Protein AF-A0A6B0GGY3-F1 (afdb_monomer_lite)

Organism: NCBI:txid671145

Secondary structure (DSSP, 8-state):
-----------------S-TT-SPP----EEEEEETTEEEEEEEEETT--HHHHHHH-EEEEGGG---TTTT-

Radius of gyration: 20.38 Å; chains: 1; bounding box: 37×36×60 Å

Structure (mmCIF, N/CA/C/O backbone):
data_AF-A0A6B0GGY3-F1
#
_entry.id   AF-A0A6B0GGY3-F1
#
loop_
_atom_site.group_PDB
_atom_site.id
_atom_site.type_symbol
_atom_site.label_atom_id
_atom_site.label_alt_id
_atom_site.label_comp_id
_atom_site.label_asym_id
_atom_site.label_entity_id
_atom_site.label_seq_id
_atom_site.pdbx_PDB_ins_code
_atom_site.Cartn_x
_atom_site.Cartn_y
_atom_site.Cartn_z
_atom_site.occupancy
_atom_site.B_iso_or_equiv
_atom_site.auth_seq_id
_atom_site.auth_comp_id
_atom_site.auth_asym_id
_atom_site.auth_atom_id
_atom_site.pdbx_PDB_model_num
ATOM 1 N N . MET A 1 1 ? 23.662 -13.001 50.373 1.00 47.91 1 MET A N 1
ATOM 2 C CA . MET A 1 1 ? 23.263 -11.687 49.825 1.00 47.91 1 MET A CA 1
ATOM 3 C C . MET A 1 1 ? 22.744 -11.981 48.430 1.00 47.91 1 MET A C 1
ATOM 5 O O . MET A 1 1 ? 23.407 -12.744 47.746 1.00 47.91 1 MET A O 1
ATOM 9 N N . ARG A 1 2 ? 21.500 -11.590 48.140 1.00 52.34 2 ARG A N 1
ATOM 10 C CA . ARG A 1 2 ? 20.657 -12.142 47.068 1.00 52.34 2 ARG A CA 1
ATOM 11 C C . ARG A 1 2 ? 21.262 -11.906 45.682 1.00 52.34 2 ARG A C 1
ATOM 13 O O . ARG A 1 2 ? 21.760 -10.820 45.422 1.00 52.34 2 ARG A O 1
ATOM 20 N N . GLU A 1 3 ? 21.200 -12.931 44.842 1.00 59.09 3 GLU A N 1
ATOM 21 C CA . GLU A 1 3 ? 21.376 -12.818 43.398 1.00 59.09 3 GLU A CA 1
ATOM 22 C C . GLU A 1 3 ? 20.166 -12.050 42.850 1.00 59.09 3 GLU A C 1
ATOM 24 O O . GLU A 1 3 ? 19.031 -12.527 42.928 1.00 59.09 3 GLU A O 1
ATOM 29 N N . ASP A 1 4 ? 20.409 -10.828 42.379 1.00 58.41 4 ASP A N 1
ATOM 30 C CA . ASP A 1 4 ? 19.484 -10.042 41.564 1.00 58.41 4 ASP A CA 1
ATOM 31 C C . ASP A 1 4 ? 19.280 -10.792 40.239 1.00 58.41 4 ASP A C 1
ATOM 33 O O . ASP A 1 4 ? 20.028 -10.635 39.275 1.00 58.41 4 ASP A O 1
ATOM 37 N N . ILE A 1 5 ? 18.284 -11.679 40.214 1.00 62.22 5 ILE A N 1
ATOM 38 C CA . ILE A 1 5 ? 17.692 -12.165 38.971 1.00 62.22 5 ILE A CA 1
ATOM 39 C C . ILE A 1 5 ? 16.883 -10.985 38.421 1.00 62.22 5 ILE A C 1
ATOM 41 O O . ILE A 1 5 ? 15.698 -10.840 38.730 1.00 62.22 5 ILE A O 1
ATOM 45 N N . ASP A 1 6 ? 17.539 -10.122 37.643 1.00 60.00 6 ASP A N 1
ATOM 46 C CA . ASP A 1 6 ? 16.859 -9.182 36.753 1.00 60.00 6 ASP A CA 1
ATOM 47 C C . ASP A 1 6 ? 16.097 -10.036 35.737 1.00 60.00 6 ASP A C 1
ATOM 49 O O . ASP A 1 6 ? 16.641 -10.561 34.765 1.00 60.00 6 ASP A O 1
ATOM 53 N N . THR A 1 7 ? 14.845 -10.327 36.080 1.00 61.88 7 THR A N 1
ATOM 54 C CA . THR A 1 7 ? 13.926 -11.018 35.190 1.00 61.88 7 THR A CA 1
ATOM 55 C C . THR A 1 7 ? 13.707 -10.061 34.027 1.00 61.88 7 THR A C 1
ATOM 57 O O . THR A 1 7 ? 13.131 -8.994 34.259 1.00 61.88 7 THR A O 1
ATOM 60 N N . PRO A 1 8 ? 14.156 -10.383 32.798 1.00 65.50 8 PRO A N 1
ATOM 61 C CA . PRO A 1 8 ? 13.880 -9.517 31.665 1.00 65.50 8 PRO A CA 1
ATOM 62 C C . PRO A 1 8 ? 12.360 -9.354 31.576 1.00 65.50 8 PRO A C 1
ATOM 64 O O . PRO A 1 8 ? 11.650 -10.347 31.797 1.00 65.50 8 PRO A O 1
ATOM 67 N N . PRO A 1 9 ? 11.844 -8.141 31.288 1.00 54.38 9 PRO A N 1
ATOM 68 C CA . PRO A 1 9 ? 10.412 -7.939 31.161 1.00 54.38 9 PRO A CA 1
ATOM 69 C C . PRO A 1 9 ? 9.923 -8.971 30.157 1.00 54.38 9 PRO A C 1
ATOM 71 O O . PRO A 1 9 ? 10.386 -9.003 29.013 1.00 54.38 9 PRO A O 1
ATOM 74 N N . GLN A 1 10 ? 9.069 -9.881 30.623 1.00 50.31 10 GLN A N 1
ATOM 75 C CA . GLN A 1 10 ? 8.378 -10.808 29.752 1.00 50.31 10 GLN A CA 1
ATOM 76 C C . GLN A 1 10 ? 7.621 -9.898 28.789 1.00 50.31 10 GLN A C 1
ATOM 78 O O . GLN A 1 10 ? 6.634 -9.277 29.172 1.00 50.31 10 GLN A O 1
ATOM 83 N N . ARG A 1 11 ? 8.134 -9.724 27.564 1.00 56.59 11 ARG A N 1
ATOM 84 C CA . ARG A 1 11 ? 7.290 -9.272 26.470 1.00 56.59 11 ARG A CA 1
ATOM 85 C C . ARG A 1 11 ? 6.243 -10.357 26.399 1.00 56.59 11 ARG A C 1
ATOM 87 O O . ARG A 1 11 ? 6.534 -11.462 25.948 1.00 56.59 11 ARG A O 1
ATOM 94 N N . GLU A 1 12 ? 5.075 -10.053 26.935 1.00 46.78 12 GLU A N 1
ATOM 95 C CA . GLU A 1 12 ? 3.851 -10.751 26.630 1.00 46.78 12 GLU A CA 1
ATOM 96 C C . GLU A 1 12 ? 3.729 -10.639 25.110 1.00 46.78 12 GLU A C 1
ATOM 98 O O . GLU A 1 12 ? 3.200 -9.676 24.562 1.00 46.78 12 GLU A O 1
ATOM 103 N N . THR A 1 13 ? 4.321 -11.590 24.387 1.00 52.88 13 THR A N 1
ATOM 104 C CA . THR A 1 13 ? 3.834 -11.979 23.075 1.00 52.88 13 THR A CA 1
ATOM 105 C C . THR A 1 13 ? 2.485 -12.605 23.358 1.00 52.88 13 THR A C 1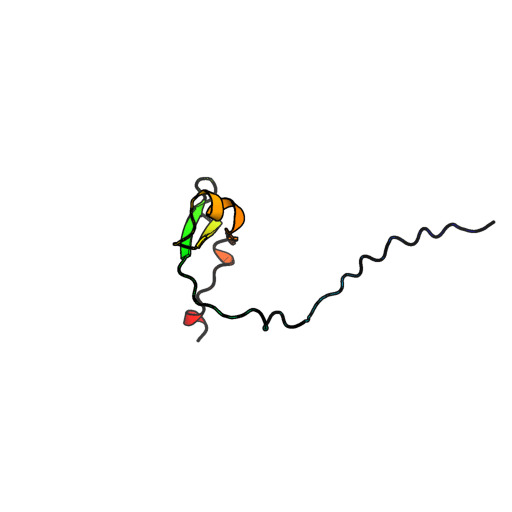
ATOM 107 O O . THR A 1 13 ? 2.330 -13.823 23.388 1.00 52.88 13 THR A O 1
ATOM 110 N N . GLU A 1 14 ? 1.523 -11.743 23.675 1.00 45.56 14 GLU A N 1
ATOM 111 C CA . GLU A 1 14 ? 0.118 -12.021 23.540 1.00 45.56 14 GLU A CA 1
ATOM 112 C C . GLU A 1 14 ? -0.043 -12.224 22.038 1.00 45.56 14 GLU A C 1
ATOM 114 O O . GLU A 1 14 ? -0.212 -11.286 21.260 1.00 45.56 14 GLU A O 1
ATOM 119 N N . THR A 1 15 ? 0.192 -13.462 21.597 1.00 54.28 15 THR A N 1
ATOM 120 C CA . THR A 1 15 ? -0.216 -13.923 20.284 1.00 54.28 15 THR A CA 1
ATOM 121 C C . THR A 1 15 ? -1.724 -13.794 20.320 1.00 54.28 15 THR A C 1
ATOM 123 O O . THR A 1 15 ? -2.437 -14.676 20.794 1.00 54.28 15 THR A O 1
ATOM 126 N N . GLN A 1 16 ? -2.198 -12.613 19.936 1.00 53.06 16 GLN A N 1
ATOM 127 C CA . GLN A 1 16 ? -3.598 -12.297 19.808 1.00 53.06 16 GLN A CA 1
ATOM 128 C C . GLN A 1 16 ? -4.089 -13.077 18.588 1.00 53.06 16 GLN A C 1
ATOM 130 O O . GLN A 1 16 ? -4.358 -12.529 17.527 1.00 53.06 16 GLN A O 1
ATOM 135 N N . GLU A 1 17 ? -4.244 -14.393 18.755 1.00 54.00 17 GLU A N 1
ATOM 136 C CA . GLU A 1 17 ? -5.007 -15.288 17.881 1.00 54.00 17 GLU A CA 1
ATOM 137 C C . GLU A 1 17 ? -6.518 -14.998 18.004 1.00 54.00 17 GLU A C 1
ATOM 139 O O . GLU A 1 17 ? -7.375 -15.854 17.794 1.00 54.00 17 GLU A O 1
ATOM 144 N N . GLY A 1 18 ? -6.867 -13.759 18.366 1.00 48.78 18 GLY A N 1
ATOM 145 C CA . GLY A 1 18 ? -8.201 -13.204 18.311 1.00 48.78 18 GLY A CA 1
ATOM 146 C C . GLY A 1 18 ? -8.551 -12.949 16.85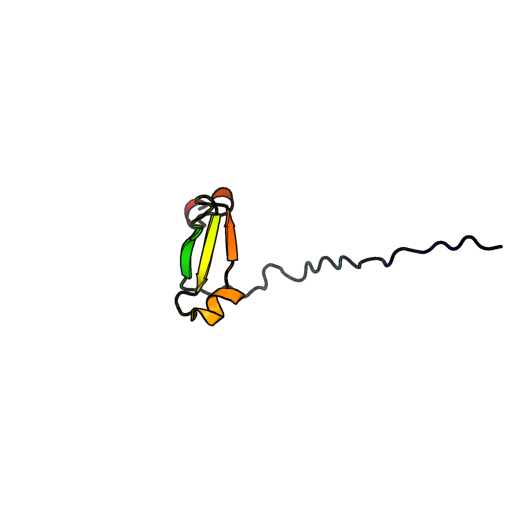8 1.00 48.78 18 GLY A C 1
ATOM 147 O O . GLY A 1 18 ? -8.509 -11.822 16.392 1.00 48.78 18 GLY A O 1
ATOM 148 N N . SER A 1 19 ? -8.884 -14.022 16.146 1.00 56.69 19 SER A N 1
ATOM 149 C CA . SER A 1 19 ? -9.527 -13.981 14.841 1.00 56.69 19 SER A CA 1
ATOM 150 C C . SER A 1 19 ? -8.824 -13.065 13.827 1.00 56.69 19 SER A C 1
ATOM 152 O O . SER A 1 19 ? -9.377 -12.060 13.386 1.00 56.69 19 SER A O 1
ATOM 154 N N . LEU A 1 20 ? -7.643 -13.469 13.345 1.00 54.25 20 LEU A N 1
ATOM 155 C CA . LEU A 1 20 ? -7.072 -12.917 12.100 1.00 54.25 20 LEU A CA 1
ATOM 156 C C . LEU A 1 20 ? -8.062 -13.020 10.911 1.00 54.25 20 LEU A C 1
ATOM 158 O O . LEU A 1 20 ? -7.920 -12.329 9.910 1.00 54.25 20 LEU A O 1
ATOM 162 N N . PHE A 1 21 ? -9.104 -13.850 11.044 1.00 54.09 21 PHE A N 1
ATOM 163 C CA . PHE A 1 21 ? -10.221 -13.989 10.110 1.00 54.09 21 PHE A CA 1
ATOM 164 C C . PHE A 1 21 ? -11.427 -13.068 10.389 1.00 54.09 21 PHE A C 1
ATOM 166 O O . PHE A 1 21 ? -12.379 -13.095 9.610 1.00 54.09 21 PHE A O 1
ATOM 173 N N . ALA A 1 22 ? -11.430 -12.282 11.474 1.00 62.50 22 ALA A N 1
ATOM 174 C CA . ALA A 1 22 ? -12.464 -11.279 11.768 1.00 62.50 22 ALA A CA 1
ATOM 175 C C . ALA A 1 22 ? -12.128 -9.891 11.213 1.00 62.50 22 ALA A C 1
ATOM 177 O O . ALA A 1 22 ? -12.853 -8.937 11.498 1.00 62.50 22 ALA A O 1
ATOM 178 N N . TRP A 1 23 ? -11.065 -9.759 10.414 1.00 63.34 23 TRP A N 1
ATOM 179 C CA . TRP A 1 23 ? -10.918 -8.562 9.601 1.00 63.34 23 TRP A CA 1
ATOM 180 C C . TRP A 1 23 ? -12.087 -8.512 8.610 1.00 63.34 23 TRP A C 1
ATOM 182 O O . TRP A 1 23 ? -12.316 -9.502 7.902 1.00 63.34 23 TRP A O 1
ATOM 192 N N . PRO A 1 24 ? -12.874 -7.420 8.568 1.00 71.69 24 PRO A N 1
ATOM 193 C CA . PRO A 1 24 ? -13.898 -7.279 7.550 1.00 71.69 24 PRO A CA 1
ATOM 194 C C . PRO A 1 24 ? -13.259 -7.458 6.175 1.00 71.69 24 PRO A C 1
ATOM 196 O O . PRO A 1 24 ? -12.262 -6.817 5.854 1.00 71.69 24 PRO A O 1
ATOM 199 N N . ARG A 1 25 ? -13.834 -8.351 5.367 1.00 73.25 25 ARG A N 1
ATOM 200 C CA . ARG A 1 25 ? -13.521 -8.402 3.942 1.00 73.25 25 ARG A CA 1
ATOM 201 C C . ARG A 1 25 ? -14.274 -7.256 3.292 1.00 73.25 25 ARG A C 1
ATOM 203 O O . ARG A 1 25 ? -15.500 -7.210 3.378 1.00 73.25 25 ARG A O 1
ATOM 210 N N . PHE A 1 26 ? -13.543 -6.347 2.680 1.00 76.19 26 PHE A N 1
ATOM 211 C CA . PHE A 1 26 ? -14.093 -5.282 1.862 1.00 76.19 26 PHE A CA 1
ATOM 212 C C . PHE A 1 26 ? -13.409 -5.335 0.503 1.00 76.19 26 PHE A C 1
ATOM 214 O O . PHE A 1 26 ? -12.250 -5.736 0.392 1.00 76.19 26 PHE A O 1
ATOM 221 N N . GLU A 1 27 ? -14.159 -4.981 -0.528 1.00 77.19 27 GLU A N 1
ATOM 222 C CA . GLU A 1 27 ? -13.594 -4.742 -1.847 1.00 77.19 27 GLU A CA 1
ATOM 223 C C . GLU A 1 27 ? -12.972 -3.346 -1.817 1.00 77.19 27 GLU A C 1
ATOM 225 O O . GLU A 1 27 ? -13.601 -2.390 -1.358 1.00 77.19 27 GLU A O 1
ATOM 230 N N . LEU A 1 28 ? -11.718 -3.250 -2.241 1.00 79.12 28 LEU A N 1
ATOM 231 C CA . LEU A 1 28 ? -10.989 -1.997 -2.348 1.00 79.12 28 LEU A CA 1
ATOM 232 C C . LEU A 1 28 ? -10.499 -1.882 -3.783 1.00 79.12 28 LEU A C 1
ATOM 234 O O . LEU A 1 28 ? -9.872 -2.813 -4.280 1.00 79.12 28 LEU A O 1
ATOM 238 N N . ASP A 1 29 ? -10.772 -0.754 -4.424 1.00 85.25 29 ASP A N 1
ATOM 239 C CA . ASP A 1 29 ? -10.125 -0.403 -5.684 1.00 85.25 29 ASP A CA 1
ATOM 240 C C . ASP A 1 29 ? -8.705 0.078 -5.375 1.00 85.25 29 ASP A C 1
ATOM 242 O O . ASP A 1 29 ? -8.505 0.961 -4.534 1.00 85.25 29 ASP A O 1
ATOM 246 N N . TYR A 1 30 ? -7.711 -0.530 -6.015 1.00 85.25 30 TYR A N 1
ATOM 247 C CA . TYR A 1 30 ? -6.303 -0.284 -5.7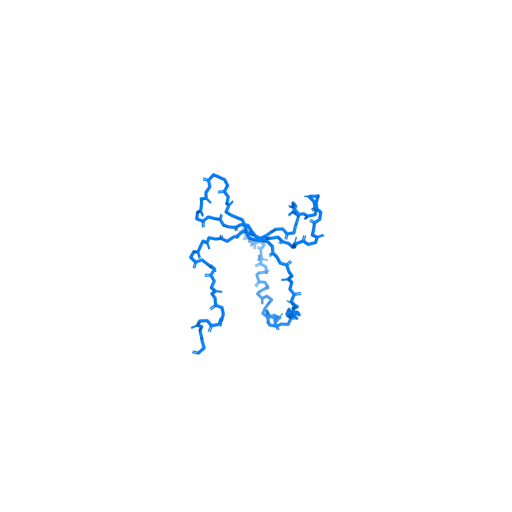28 1.00 85.25 30 TYR A CA 1
ATOM 248 C C . TYR A 1 30 ? -5.502 -0.105 -7.009 1.00 85.25 30 TYR A C 1
ATOM 250 O O . TYR A 1 30 ? -5.811 -0.684 -8.051 1.00 85.25 30 TYR A O 1
ATOM 258 N N . THR A 1 31 ? -4.430 0.668 -6.897 1.00 88.69 31 THR A N 1
ATOM 259 C CA . THR A 1 31 ? -3.395 0.757 -7.921 1.00 88.69 31 THR A CA 1
ATOM 260 C C . THR A 1 31 ? -2.189 -0.063 -7.469 1.00 88.69 31 THR A C 1
ATOM 262 O O . THR A 1 31 ? -1.858 -0.086 -6.280 1.00 88.69 31 THR A O 1
ATOM 265 N N . VAL A 1 32 ? -1.550 -0.752 -8.418 1.00 88.94 32 VAL A N 1
ATOM 266 C CA . VAL A 1 32 ? -0.289 -1.474 -8.206 1.00 88.94 32 VAL A CA 1
ATOM 267 C C . VAL A 1 32 ? 0.775 -0.848 -9.078 1.00 88.94 32 VAL A C 1
ATOM 269 O O . VAL A 1 32 ? 0.602 -0.781 -10.296 1.00 88.94 32 VAL A O 1
ATOM 272 N N . GLU A 1 33 ? 1.879 -0.440 -8.466 1.00 87.25 33 GLU A N 1
ATOM 273 C CA . GLU A 1 33 ? 3.033 0.084 -9.189 1.00 87.25 33 GLU A CA 1
ATOM 274 C C . GLU A 1 33 ? 4.331 -0.545 -8.676 1.00 87.25 33 GLU A C 1
ATOM 276 O O . GLU A 1 33 ? 4.491 -0.707 -7.462 1.00 87.25 33 GLU A O 1
ATOM 281 N N . PRO A 1 34 ? 5.261 -0.917 -9.572 1.00 86.44 34 PRO A N 1
ATOM 282 C CA . PRO A 1 34 ? 6.593 -1.343 -9.168 1.00 86.44 34 PRO A CA 1
ATOM 283 C C . PRO A 1 34 ? 7.382 -0.157 -8.598 1.00 86.44 34 PRO A C 1
ATOM 285 O O . PRO A 1 34 ? 7.185 0.989 -9.007 1.00 86.44 34 PRO A O 1
ATOM 288 N N . TYR A 1 35 ? 8.311 -0.423 -7.681 1.00 82.19 35 TYR A N 1
ATOM 289 C CA . TYR A 1 35 ? 9.266 0.590 -7.241 1.00 82.19 35 TYR A CA 1
ATOM 290 C C . TYR A 1 35 ? 10.242 0.948 -8.359 1.00 82.19 35 TYR A C 1
ATOM 292 O O . TYR A 1 35 ? 10.768 0.074 -9.046 1.00 82.19 35 TYR A O 1
ATOM 300 N N . ASP A 1 36 ? 10.561 2.237 -8.466 1.00 80.62 36 ASP A N 1
ATOM 301 C CA . ASP A 1 36 ? 11.507 2.753 -9.464 1.00 80.62 36 ASP A CA 1
ATOM 302 C C . ASP A 1 36 ? 12.915 2.140 -9.293 1.00 80.62 36 ASP A C 1
ATOM 304 O O . ASP A 1 36 ? 13.559 1.746 -10.263 1.00 80.62 36 ASP A O 1
ATOM 308 N N . ASP A 1 37 ? 13.357 1.964 -8.041 1.00 81.88 37 ASP A N 1
ATOM 309 C CA . ASP A 1 37 ? 14.660 1.381 -7.691 1.00 81.88 37 ASP A CA 1
ATOM 310 C C . ASP A 1 37 ? 14.644 -0.155 -7.518 1.00 81.88 37 ASP A C 1
ATOM 312 O O . ASP A 1 37 ? 15.706 -0.764 -7.353 1.00 81.88 37 ASP A O 1
ATOM 316 N N . ALA A 1 38 ? 13.469 -0.798 -7.522 1.00 81.88 38 ALA A N 1
ATOM 317 C CA . ALA A 1 38 ? 13.315 -2.233 -7.258 1.00 81.88 38 ALA A CA 1
ATOM 318 C C . ALA A 1 38 ? 12.092 -2.811 -8.003 1.00 81.88 38 ALA A C 1
ATOM 320 O O . ALA A 1 38 ? 10.990 -2.806 -7.457 1.00 81.88 38 ALA A O 1
ATOM 321 N N . PRO A 1 39 ? 12.262 -3.335 -9.231 1.00 80.31 39 PRO A N 1
ATOM 322 C CA . PRO A 1 39 ? 11.140 -3.762 -10.071 1.00 80.31 39 PRO A CA 1
ATOM 323 C C . PRO A 1 39 ? 10.396 -4.993 -9.535 1.00 80.31 39 PRO A C 1
ATOM 325 O O . PRO A 1 39 ? 9.236 -5.186 -9.877 1.00 80.31 39 PRO A O 1
ATOM 328 N N . ASP A 1 40 ? 11.044 -5.798 -8.691 1.00 85.00 40 ASP A N 1
ATOM 329 C CA . ASP A 1 40 ? 10.447 -6.964 -8.029 1.00 85.00 40 ASP A CA 1
ATOM 330 C C . ASP A 1 40 ? 9.616 -6.579 -6.785 1.00 85.00 40 ASP A C 1
ATOM 332 O O . ASP A 1 40 ? 8.944 -7.422 -6.193 1.00 85.00 40 ASP A O 1
ATOM 336 N N . LEU A 1 41 ? 9.648 -5.304 -6.376 1.00 85.75 41 LEU A N 1
ATOM 337 C CA . LEU A 1 41 ? 8.890 -4.782 -5.244 1.00 85.75 41 LEU A CA 1
ATOM 338 C C . LEU A 1 41 ? 7.721 -3.939 -5.747 1.00 85.75 41 LEU A C 1
ATOM 340 O O . LEU A 1 41 ? 7.910 -2.960 -6.468 1.00 85.75 41 LEU A O 1
ATOM 344 N N . TYR A 1 42 ? 6.516 -4.272 -5.301 1.00 87.94 42 TYR A N 1
ATOM 345 C CA . TYR A 1 42 ? 5.293 -3.602 -5.722 1.00 87.94 42 TYR A CA 1
ATOM 346 C C . TYR A 1 42 ? 4.634 -2.866 -4.560 1.00 87.94 42 TYR A C 1
ATOM 348 O O . TYR A 1 42 ? 4.505 -3.403 -3.457 1.00 87.94 42 TYR A O 1
ATOM 356 N N . THR A 1 43 ? 4.177 -1.645 -4.834 1.00 88.75 43 THR A N 1
ATOM 357 C CA . THR A 1 43 ? 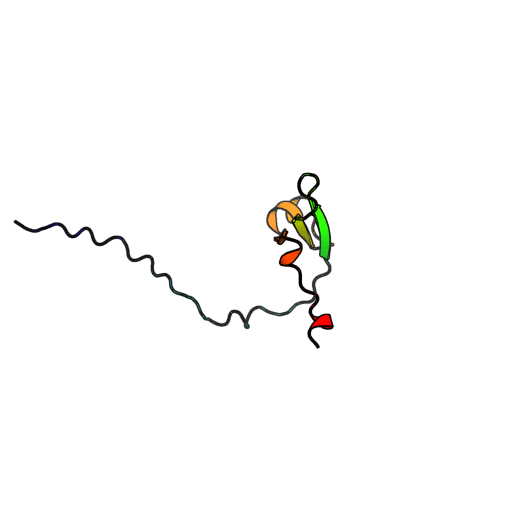3.364 -0.833 -3.926 1.00 88.75 43 THR A CA 1
ATOM 358 C C . THR A 1 43 ? 1.895 -0.970 -4.282 1.00 88.75 43 THR A C 1
ATOM 360 O O . THR A 1 43 ? 1.503 -0.783 -5.432 1.00 88.75 43 THR A O 1
ATOM 363 N N . PHE A 1 44 ? 1.083 -1.224 -3.265 1.00 88.44 44 PHE A N 1
ATOM 364 C CA . PHE A 1 44 ? -0.369 -1.243 -3.316 1.00 88.44 44 PHE A CA 1
ATOM 365 C C . PHE A 1 44 ? -0.891 -0.036 -2.550 1.00 88.44 44 PHE A C 1
ATOM 367 O O . PHE A 1 44 ? -0.560 0.136 -1.374 1.00 88.44 44 PHE A O 1
ATOM 374 N N . TYR A 1 45 ? -1.723 0.778 -3.190 1.00 88.31 45 TYR A N 1
ATOM 375 C CA . TYR A 1 45 ? -2.396 1.898 -2.537 1.00 88.31 45 TYR A CA 1
ATOM 376 C C . TYR A 1 45 ? -3.838 2.049 -3.042 1.00 88.31 45 TYR A C 1
ATOM 378 O O . TYR A 1 45 ? -4.134 1.649 -4.173 1.00 88.31 45 TYR A O 1
ATOM 386 N N . PRO A 1 46 ? -4.760 2.587 -2.220 1.00 87.56 46 PRO A N 1
ATOM 387 C CA . PRO A 1 46 ? -6.141 2.802 -2.642 1.00 87.56 46 PRO A CA 1
ATOM 388 C C . PRO A 1 46 ? -6.205 3.768 -3.825 1.00 87.56 46 PRO A C 1
ATOM 390 O O . PRO A 1 46 ? -5.545 4.803 -3.808 1.00 87.56 46 PRO A O 1
ATOM 393 N N . HIS A 1 47 ? -7.037 3.473 -4.823 1.00 87.00 47 HIS A N 1
ATOM 394 C CA . HIS A 1 47 ? -7.157 4.326 -6.009 1.00 87.00 47 HIS A CA 1
ATOM 395 C C . HIS A 1 47 ? -7.719 5.726 -5.693 1.00 87.00 47 HIS A C 1
ATOM 397 O O . HIS A 1 47 ? -7.371 6.699 -6.352 1.00 87.00 47 HIS A O 1
ATOM 403 N N . ASP A 1 48 ? -8.578 5.825 -4.675 1.00 85.19 48 ASP A N 1
ATOM 404 C CA . ASP A 1 48 ? -9.214 7.078 -4.237 1.00 85.19 48 ASP A CA 1
ATOM 405 C C . ASP A 1 48 ? -8.360 7.866 -3.222 1.00 85.19 48 ASP A C 1
ATOM 407 O O . ASP A 1 48 ? -8.764 8.933 -2.770 1.00 85.19 48 ASP A O 1
ATOM 411 N N . ALA A 1 49 ? -7.186 7.350 -2.833 1.00 83.19 49 ALA A N 1
ATOM 412 C CA . ALA A 1 49 ? -6.325 8.021 -1.865 1.00 83.19 49 ALA A CA 1
ATOM 413 C C . ALA A 1 49 ? -5.607 9.221 -2.497 1.00 83.19 49 ALA A C 1
ATOM 415 O O . ALA A 1 49 ? -5.011 9.119 -3.568 1.00 83.19 49 ALA A O 1
ATOM 416 N N . SER A 1 50 ? -5.604 10.350 -1.788 1.00 84.31 50 SER A N 1
ATOM 417 C CA . SER A 1 50 ? -4.801 11.524 -2.153 1.00 84.31 50 SER A CA 1
ATOM 418 C C . SER A 1 50 ? -3.301 11.242 -1.982 1.00 84.31 50 SER A C 1
ATOM 420 O O . SER A 1 50 ? -2.929 10.397 -1.170 1.00 84.31 50 SER A O 1
ATOM 422 N N . ASP A 1 51 ? -2.411 12.002 -2.632 1.00 81.88 51 ASP A N 1
ATOM 423 C CA . ASP A 1 51 ? -0.949 11.865 -2.463 1.00 81.88 51 ASP A CA 1
ATOM 424 C C . ASP A 1 51 ? -0.503 11.857 -0.987 1.00 81.88 51 ASP A C 1
ATOM 426 O O . ASP A 1 51 ? 0.350 11.071 -0.581 1.00 81.88 51 ASP A O 1
ATOM 430 N N . GLU A 1 52 ? -1.117 12.705 -0.157 1.00 83.62 52 GLU A N 1
ATOM 431 C CA . GLU A 1 52 ? -0.841 12.787 1.284 1.00 83.62 52 GLU A CA 1
ATOM 432 C C . GLU A 1 52 ? -1.264 11.514 2.037 1.00 83.62 52 GLU A C 1
ATOM 434 O O . GLU A 1 52 ? -0.625 11.104 3.008 1.00 83.62 52 GLU A O 1
ATOM 439 N N . GLU A 1 53 ? -2.336 10.871 1.580 1.00 81.94 53 GLU A N 1
ATOM 440 C CA . GLU A 1 53 ? -2.901 9.661 2.169 1.00 81.94 53 GLU A CA 1
ATOM 441 C C . GLU A 1 53 ? -2.146 8.411 1.722 1.00 81.94 53 GLU A C 1
ATOM 443 O O . GLU A 1 53 ? -1.914 7.517 2.545 1.00 81.94 53 GLU A O 1
ATOM 448 N N . ILE A 1 54 ? -1.704 8.380 0.458 1.00 82.06 54 ILE A N 1
ATOM 449 C CA . ILE A 1 54 ? -0.905 7.297 -0.124 1.00 82.06 54 ILE A CA 1
ATOM 450 C C . IL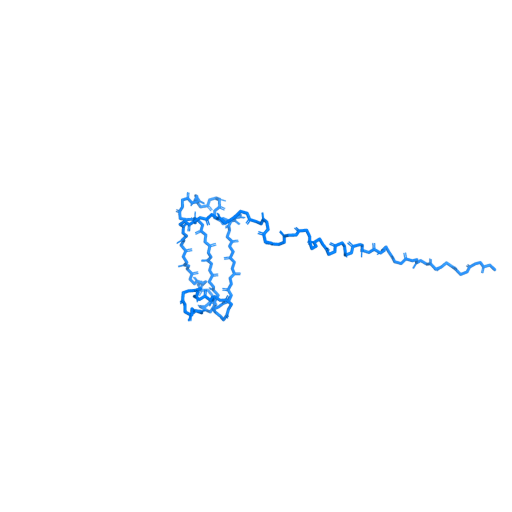E A 1 54 ? 0.313 7.024 0.747 1.00 82.06 54 ILE A C 1
ATOM 452 O O . ILE A 1 54 ? 0.574 5.864 1.017 1.00 82.06 54 ILE A O 1
ATOM 456 N N . ILE A 1 55 ? 0.979 8.053 1.289 1.00 77.31 55 ILE A N 1
ATOM 457 C CA . ILE A 1 55 ? 2.186 7.933 2.136 1.00 77.31 55 ILE A CA 1
ATOM 458 C C . ILE A 1 55 ? 1.940 7.129 3.428 1.00 77.31 55 ILE A C 1
ATOM 460 O O . ILE A 1 55 ? 2.881 6.584 4.009 1.00 77.31 55 ILE A O 1
ATOM 464 N N . THR A 1 56 ? 0.690 7.028 3.883 1.00 79.19 56 THR A N 1
ATOM 465 C CA . THR A 1 56 ? 0.331 6.364 5.151 1.00 79.19 56 THR A CA 1
ATOM 466 C C . THR A 1 56 ? -0.491 5.090 4.981 1.00 79.19 56 THR A C 1
ATOM 468 O O . THR A 1 56 ? -0.569 4.298 5.918 1.00 79.19 56 THR A O 1
ATOM 471 N N . GLN A 1 57 ? -1.084 4.882 3.803 1.00 77.62 57 GLN A N 1
ATOM 472 C CA . GLN A 1 57 ? -2.016 3.785 3.525 1.00 77.62 57 GLN A CA 1
ATOM 473 C C . GLN A 1 57 ? -1.491 2.803 2.464 1.00 77.62 57 GLN A C 1
ATOM 475 O O . GLN A 1 57 ? -2.267 2.016 1.923 1.00 77.62 57 GLN A O 1
ATOM 480 N N . TRP A 1 58 ? -0.187 2.833 2.171 1.00 84.56 58 TRP A N 1
ATOM 481 C CA . TRP A 1 58 ? 0.448 1.921 1.222 1.00 84.56 58 TRP A CA 1
ATOM 482 C C . TRP A 1 58 ? 0.967 0.645 1.879 1.00 84.56 58 TRP A C 1
ATOM 484 O O . TRP A 1 58 ? 1.436 0.635 3.019 1.00 84.56 58 TRP A O 1
ATOM 494 N N . ILE A 1 59 ? 0.909 -0.441 1.116 1.00 85.19 59 ILE A N 1
ATOM 495 C CA . ILE A 1 59 ? 1.492 -1.736 1.463 1.00 85.19 59 ILE A CA 1
ATOM 496 C C . ILE A 1 59 ? 2.504 -2.079 0.380 1.00 85.19 59 ILE A C 1
ATOM 498 O O . ILE A 1 59 ? 2.217 -1.909 -0.800 1.00 85.19 59 ILE A O 1
ATOM 502 N N . SER A 1 60 ? 3.674 -2.577 0.774 1.00 87.12 60 SER A N 1
ATOM 503 C CA . SER A 1 60 ? 4.637 -3.134 -0.173 1.00 87.12 60 SER A CA 1
ATOM 504 C C . SER A 1 60 ? 4.781 -4.626 -0.020 1.00 87.12 60 SER A C 1
ATOM 506 O O . SER A 1 60 ? 4.871 -5.135 1.099 1.00 87.12 60 SER A O 1
ATOM 508 N N . ALA A 1 61 ? 4.831 -5.303 -1.157 1.00 86.31 61 ALA A N 1
ATOM 509 C CA . ALA A 1 61 ? 5.060 -6.729 -1.230 1.00 86.31 61 ALA A CA 1
ATOM 510 C C . ALA A 1 61 ? 6.006 -7.048 -2.384 1.00 86.31 61 ALA A C 1
ATOM 512 O O . ALA A 1 61 ? 5.985 -6.398 -3.428 1.00 86.31 61 ALA A O 1
ATOM 513 N N . ASP A 1 62 ? 6.837 -8.055 -2.156 1.00 88.38 62 ASP A N 1
ATOM 514 C CA . ASP A 1 62 ? 7.659 -8.661 -3.195 1.00 88.38 62 ASP A CA 1
ATOM 515 C C . ASP A 1 62 ? 6.768 -9.424 -4.188 1.00 88.38 62 ASP A C 1
ATOM 517 O O . ASP A 1 62 ? 5.717 -9.936 -3.785 1.00 88.38 62 ASP A O 1
ATOM 521 N N . GLU A 1 63 ? 7.169 -9.519 -5.457 1.00 85.81 63 GLU A N 1
ATOM 522 C CA . GLU A 1 63 ? 6.417 -10.222 -6.505 1.00 85.81 63 GLU A CA 1
ATOM 523 C C . GLU A 1 63 ? 6.026 -11.638 -6.074 1.00 85.81 63 GLU A C 1
ATOM 525 O O . GLU A 1 63 ? 4.879 -12.057 -6.243 1.0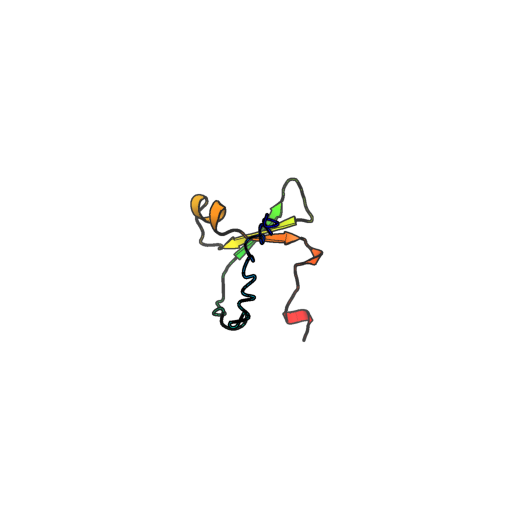0 85.81 63 GLU A O 1
ATOM 530 N N . GLU A 1 64 ? 6.958 -12.353 -5.437 1.00 86.19 64 GLU A N 1
ATOM 531 C CA . GLU A 1 64 ? 6.760 -13.734 -4.992 1.00 86.19 64 GLU A CA 1
ATOM 532 C C . GLU A 1 64 ? 5.702 -13.861 -3.878 1.00 86.19 64 GLU A C 1
ATOM 534 O O . GLU A 1 64 ? 5.161 -14.945 -3.644 1.00 86.19 64 GLU A O 1
ATOM 539 N N . ALA A 1 65 ? 5.392 -12.761 -3.183 1.00 83.19 65 ALA A N 1
ATOM 540 C CA . ALA A 1 65 ? 4.382 -12.704 -2.131 1.00 83.19 65 ALA A CA 1
ATOM 541 C C . ALA A 1 65 ? 2.975 -12.357 -2.655 1.00 83.19 65 ALA A C 1
ATOM 543 O O . ALA A 1 65 ? 2.000 -12.456 -1.902 1.00 83.19 65 ALA A O 1
ATOM 544 N N . ILE A 1 66 ? 2.844 -11.966 -3.926 1.00 82.56 66 ILE A N 1
ATOM 545 C CA . ILE A 1 66 ? 1.566 -11.626 -4.556 1.00 82.56 66 ILE A CA 1
ATOM 546 C C . ILE A 1 66 ? 0.950 -12.902 -5.133 1.00 82.56 66 ILE A C 1
ATOM 548 O O . ILE A 1 66 ? 1.515 -13.551 -6.009 1.00 82.56 66 ILE A O 1
ATOM 552 N N . VAL A 1 67 ? -0.242 -13.266 -4.658 1.00 81.62 67 VAL A N 1
ATOM 553 C CA . VAL A 1 67 ? -0.942 -14.479 -5.106 1.00 81.62 67 VAL A CA 1
ATOM 554 C C . VAL A 1 67 ? -2.292 -14.145 -5.725 1.00 81.62 67 VAL A C 1
ATOM 556 O O . VAL A 1 67 ? -3.097 -13.417 -5.143 1.00 81.62 67 VAL A O 1
ATOM 559 N N . ASP A 1 68 ? -2.569 -14.722 -6.895 1.00 80.75 68 ASP A N 1
ATOM 560 C CA . ASP A 1 68 ? -3.903 -14.669 -7.484 1.00 80.75 68 ASP A CA 1
ATOM 561 C C . ASP A 1 68 ? -4.813 -15.689 -6.794 1.00 80.75 68 ASP A C 1
ATOM 563 O O . ASP A 1 68 ? -4.648 -16.904 -6.918 1.00 80.75 68 ASP A O 1
ATOM 567 N N . VAL A 1 69 ? -5.803 -15.190 -6.060 1.00 76.75 69 VAL A N 1
ATOM 568 C CA . VAL A 1 69 ? -6.746 -16.036 -5.317 1.00 76.75 69 VAL A CA 1
ATOM 569 C C . VAL A 1 69 ? -7.680 -16.838 -6.230 1.00 76.75 69 VAL A C 1
ATOM 571 O O . VAL A 1 69 ? -8.254 -17.829 -5.781 1.00 76.75 69 VAL A O 1
ATOM 574 N N . THR A 1 70 ? -7.837 -16.453 -7.503 1.00 75.38 70 THR A N 1
ATOM 575 C CA . THR A 1 70 ? -8.682 -17.187 -8.462 1.00 75.38 70 THR A CA 1
ATOM 576 C C . THR A 1 70 ? -7.973 -18.398 -9.067 1.00 75.38 70 THR A C 1
ATOM 578 O O . THR A 1 70 ? -8.630 -19.376 -9.428 1.00 75.38 70 THR A O 1
ATOM 581 N N . ALA A 1 71 ? -6.641 -18.374 -9.103 1.00 72.94 71 ALA A N 1
ATOM 582 C CA . ALA A 1 71 ? -5.787 -19.445 -9.595 1.00 72.94 71 ALA A CA 1
ATOM 583 C C . ALA A 1 71 ? -5.743 -20.657 -8.652 1.00 72.94 71 ALA A C 1
ATOM 585 O O . ALA A 1 71 ? -5.411 -21.757 -9.086 1.00 72.94 71 ALA A O 1
ATOM 586 N N . VAL A 1 72 ? -6.107 -20.483 -7.376 1.00 69.06 72 VAL A N 1
ATOM 587 C CA . VAL A 1 72 ? -6.069 -21.534 -6.339 1.00 69.06 72 VAL A CA 1
ATOM 588 C C . VAL A 1 72 ? -7.406 -22.295 -6.222 1.00 69.06 72 VAL A C 1
ATOM 590 O O . VAL A 1 72 ? -7.721 -22.854 -5.173 1.00 69.06 72 VAL A O 1
ATOM 593 N N . ARG A 1 73 ? -8.231 -22.299 -7.276 1.00 55.41 73 ARG A N 1
ATOM 594 C CA . ARG A 1 73 ? -9.574 -22.903 -7.256 1.00 55.41 73 ARG A CA 1
ATOM 595 C C . ARG A 1 73 ? -9.600 -24.398 -7.574 1.00 55.41 73 ARG A C 1
ATOM 597 O O . ARG A 1 73 ? -8.954 -24.817 -8.557 1.00 55.41 73 ARG A O 1
#

Sequence (73 aa):
MREDIDTPPQRETETQEGSLFAWPRFELDYTVEPYDDAPDLYTFYPHDASDEEIITQWISADEEAIVDVTAVR

Foldseek 3Di:
DDDPPPPPPPPPPVVCVVPPPPPDDDDFAWDWDADPVGRQKIKIAGPPDDPVRSVPGIDIDGVVPDDDPVVVD

pLDDT: mean 73.66, std 13.71, range [45.56, 88.94]

InterPro domains:
  IPR055933 Domain of unknown function DUF7511 [PF24351] (27-73)